Protein AF-A0A327SHI5-F1 (afdb_monomer_lite)

Secondary structure (DSSP, 8-state):
-EEEEEETTEEEEEEES--GGGS--HHHH---SS----EEEEEE-TTSEEEEEEE-SS-EEEEEEE--S-S--EEE-HHHHTT----BT--EEEEEEEPPEEPTTS-EESHHHHHS-S-GGGHHHHH---EEEEEEE-B-

Foldseek 3Di:
DWKFKDFLLDGPDIGDQDQQCPPPDPVSNDDPDPDWDWDWDWDQDPVRWIWIWIDGPVDITIDTHHHDPDPQWDKDQLCVLQVPDADAPDKDWGIKGFGFQQDPVRDTDPSCLSHVDDVNSRCCVVRVTRIMMIDMDHHD

Structure (mmCIF, N/CA/C/O backbone):
data_AF-A0A327SHI5-F1
#
_entry.id   AF-A0A327SHI5-F1
#
loop_
_atom_site.group_PDB
_atom_site.id
_atom_site.type_symbol
_atom_site.label_atom_id
_atom_site.label_alt_id
_atom_site.label_comp_id
_atom_site.label_asym_id
_atom_site.label_entity_id
_atom_site.label_seq_id
_atom_site.pdbx_PDB_ins_code
_atom_site.Cartn_x
_atom_site.Cartn_y
_atom_site.Cartn_z
_atom_site.occupancy
_atom_site.B_iso_or_equiv
_atom_site.auth_seq_id
_atom_site.auth_comp_id
_atom_site.auth_asym_id
_atom_site.auth_atom_id
_atom_site.pdbx_PDB_model_num
ATOM 1 N N . MET A 1 1 ? -9.611 -2.516 5.774 1.00 93.94 1 MET A N 1
ATOM 2 C CA . MET A 1 1 ? -8.514 -2.206 4.833 1.00 93.94 1 MET A CA 1
ATOM 3 C C . MET A 1 1 ? -8.169 -3.441 4.025 1.00 93.94 1 MET A C 1
ATOM 5 O O . MET A 1 1 ? -7.881 -4.502 4.590 1.00 93.94 1 MET A O 1
ATOM 9 N N . THR A 1 2 ? -8.183 -3.281 2.715 1.00 97.12 2 THR A N 1
ATOM 10 C CA . THR A 1 2 ? -7.837 -4.275 1.700 1.00 97.12 2 THR A CA 1
ATOM 11 C C . THR A 1 2 ? -6.531 -3.881 1.013 1.00 97.12 2 THR A C 1
ATOM 13 O O . THR A 1 2 ? -5.984 -2.794 1.228 1.00 97.12 2 THR A O 1
ATOM 16 N N . VAL A 1 3 ? -5.981 -4.810 0.241 1.00 98.00 3 VAL A N 1
ATOM 17 C CA . VAL A 1 3 ? -4.850 -4.569 -0.646 1.00 98.00 3 VAL A CA 1
ATOM 18 C C . VAL A 1 3 ? -5.111 -5.235 -1.983 1.00 98.00 3 VAL A C 1
ATOM 20 O O . VAL A 1 3 ? -5.402 -6.434 -2.041 1.00 98.00 3 VAL A O 1
ATOM 23 N N . LYS A 1 4 ? -4.950 -4.450 -3.043 1.00 97.56 4 LYS A N 1
ATOM 24 C CA . LYS A 1 4 ? -4.916 -4.930 -4.418 1.00 97.56 4 LYS A CA 1
ATOM 25 C C . LYS A 1 4 ? -3.461 -5.063 -4.840 1.00 97.56 4 LYS A C 1
ATOM 27 O O . LYS A 1 4 ? -2.674 -4.128 -4.679 1.00 97.56 4 LYS A O 1
ATOM 32 N N . GLU A 1 5 ? -3.103 -6.235 -5.343 1.00 97.25 5 GLU A N 1
ATOM 33 C CA . GLU A 1 5 ? -1.801 -6.517 -5.940 1.00 97.25 5 GLU A CA 1
ATOM 34 C C . GLU A 1 5 ? -1.960 -6.498 -7.457 1.00 97.25 5 GLU A C 1
ATOM 36 O O . GLU A 1 5 ? -2.762 -7.257 -8.011 1.00 97.25 5 GLU A O 1
ATOM 41 N N . ILE A 1 6 ? -1.214 -5.615 -8.119 1.00 95.94 6 ILE A N 1
ATOM 42 C CA . ILE A 1 6 ? -1.321 -5.386 -9.555 1.00 95.94 6 ILE A CA 1
ATOM 43 C C . ILE A 1 6 ? -0.008 -5.760 -10.222 1.00 95.94 6 ILE A C 1
ATOM 45 O O . ILE A 1 6 ? 1.040 -5.221 -9.870 1.00 95.94 6 ILE A O 1
ATOM 49 N N . TRP A 1 7 ? -0.091 -6.641 -11.217 1.00 95.19 7 TRP A N 1
ATOM 50 C CA . TRP A 1 7 ? 1.020 -7.035 -12.078 1.00 95.19 7 TRP A CA 1
ATOM 51 C C . TRP A 1 7 ? 0.665 -6.772 -13.535 1.00 95.19 7 TRP A C 1
ATOM 53 O O . TRP A 1 7 ? -0.424 -7.136 -13.979 1.00 95.19 7 TRP A O 1
ATOM 63 N N . ASP A 1 8 ? 1.575 -6.134 -14.271 1.00 91.50 8 ASP A N 1
ATOM 64 C CA . ASP A 1 8 ? 1.423 -5.832 -15.701 1.00 91.50 8 ASP A CA 1
ATOM 65 C C . ASP A 1 8 ? 0.058 -5.185 -16.031 1.00 91.50 8 ASP A C 1
ATOM 67 O O . ASP A 1 8 ? -0.623 -5.552 -16.990 1.00 91.50 8 ASP A O 1
ATOM 71 N N . GLY A 1 9 ? -0.381 -4.252 -15.175 1.00 89.94 9 GLY A N 1
ATOM 72 C CA . GLY A 1 9 ? -1.658 -3.539 -15.311 1.00 89.94 9 GLY A CA 1
ATOM 73 C C . GLY A 1 9 ? -2.912 -4.316 -14.897 1.00 89.94 9 GLY A C 1
ATOM 74 O O . GLY A 1 9 ? -4.010 -3.786 -15.024 1.00 89.94 9 GLY A O 1
ATOM 75 N N . LYS A 1 10 ? -2.790 -5.544 -14.376 1.00 92.88 10 LYS A N 1
ATOM 76 C CA . LYS A 1 10 ? -3.931 -6.383 -13.972 1.00 92.88 10 LYS A CA 1
ATOM 77 C C . LYS A 1 10 ? -3.933 -6.665 -12.477 1.00 92.88 10 LYS A C 1
ATOM 79 O O . LYS A 1 10 ? -2.914 -7.065 -11.918 1.00 92.88 10 LYS A O 1
ATOM 84 N N . ILE A 1 11 ? -5.093 -6.526 -11.840 1.00 95.19 11 ILE A N 1
ATOM 85 C CA . ILE A 1 11 ? -5.293 -6.950 -10.449 1.00 95.19 11 ILE A CA 1
ATOM 86 C C . ILE A 1 11 ? -5.228 -8.480 -10.405 1.00 95.19 11 ILE A C 1
ATOM 88 O O . ILE A 1 11 ? -6.090 -9.158 -10.963 1.00 95.19 11 ILE A O 1
ATOM 92 N N . VAL A 1 12 ? -4.199 -9.028 -9.759 1.00 96.50 12 VAL A N 1
ATOM 93 C CA . VAL A 1 12 ? -4.008 -10.484 -9.622 1.00 96.50 12 VAL A CA 1
ATOM 94 C C . VAL A 1 12 ? -4.428 -11.005 -8.253 1.00 96.50 12 VAL A C 1
ATOM 96 O O . VAL A 1 12 ? -4.724 -12.191 -8.114 1.00 96.50 12 VAL A O 1
ATOM 99 N N . ARG A 1 13 ? -4.460 -10.136 -7.236 1.00 96.44 13 ARG A N 1
ATOM 100 C CA . ARG A 1 13 ? -4.992 -10.447 -5.907 1.00 96.44 13 ARG A CA 1
ATOM 101 C C . ARG A 1 13 ? -5.718 -9.237 -5.339 1.00 96.44 13 ARG A C 1
ATOM 103 O O . ARG A 1 13 ? -5.259 -8.110 -5.493 1.00 96.44 13 ARG A O 1
ATOM 110 N N . ASP A 1 14 ? -6.802 -9.511 -4.629 1.00 96.88 14 ASP A N 1
ATOM 111 C CA . ASP A 1 14 ? -7.521 -8.561 -3.789 1.00 96.88 14 ASP A CA 1
ATOM 112 C C . ASP A 1 14 ? -7.773 -9.256 -2.450 1.00 96.88 14 ASP A C 1
ATOM 114 O O . ASP A 1 14 ? -8.400 -10.318 -2.396 1.00 96.88 14 ASP A O 1
ATOM 118 N N . THR A 1 15 ? -7.152 -8.755 -1.383 1.00 96.94 15 THR A N 1
ATOM 119 C CA . THR A 1 15 ? -7.147 -9.445 -0.090 1.00 96.94 15 THR A CA 1
ATOM 120 C C . THR A 1 15 ? -7.343 -8.491 1.073 1.00 96.94 15 THR A C 1
ATOM 122 O O . THR A 1 15 ? -6.917 -7.338 1.060 1.00 96.94 15 THR A O 1
ATOM 125 N N . THR A 1 16 ? -7.950 -8.988 2.147 1.00 96.00 16 THR A N 1
ATOM 126 C CA . THR A 1 16 ? -8.081 -8.228 3.388 1.00 96.00 16 THR A CA 1
ATOM 127 C C . THR A 1 16 ? -6.746 -8.169 4.129 1.00 96.00 16 THR A C 1
ATOM 129 O O . THR A 1 16 ? -6.181 -9.194 4.525 1.00 96.00 16 THR A O 1
ATOM 132 N N . VAL A 1 17 ? -6.263 -6.955 4.400 1.00 94.94 17 VAL A N 1
ATOM 133 C CA . VAL A 1 17 ? -5.120 -6.754 5.298 1.00 94.94 17 VAL A CA 1
ATOM 134 C C . VAL A 1 17 ? -5.581 -6.813 6.748 1.00 94.94 17 VAL A C 1
ATOM 136 O O . VAL A 1 17 ? -4.996 -7.546 7.547 1.00 94.94 17 VAL A O 1
ATOM 139 N N . PHE A 1 18 ? -6.635 -6.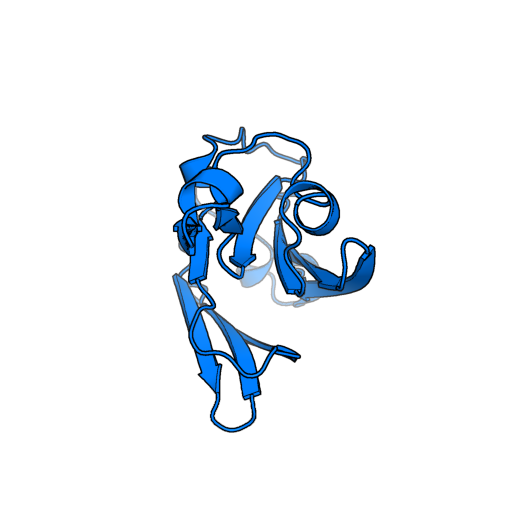058 7.071 1.00 92.19 18 PHE A N 1
ATOM 140 C CA . PHE A 1 18 ? -7.316 -6.107 8.360 1.00 92.19 18 PHE A CA 1
ATOM 141 C C . PHE A 1 18 ? -8.766 -5.636 8.243 1.00 92.19 18 PHE A C 1
ATOM 143 O O . PHE A 1 18 ? -9.081 -4.743 7.453 1.00 92.19 18 PHE A O 1
ATOM 150 N N . ASN A 1 19 ? -9.623 -6.197 9.089 1.00 92.12 19 ASN A N 1
ATOM 151 C CA . ASN A 1 19 ? -10.986 -5.737 9.312 1.00 92.12 19 ASN A CA 1
ATOM 152 C C . ASN A 1 19 ? -11.192 -5.624 10.827 1.00 92.12 19 ASN A C 1
ATOM 154 O O . ASN A 1 19 ? -11.079 -6.624 11.532 1.00 92.12 19 ASN A O 1
ATOM 158 N N . SER A 1 20 ? -11.427 -4.409 11.334 1.00 88.19 20 SER A N 1
ATOM 159 C CA . SER A 1 20 ? -11.574 -4.172 12.775 1.00 88.19 20 SER A CA 1
ATOM 160 C C . SER A 1 20 ? -12.795 -4.888 13.352 1.00 88.19 20 SER A C 1
ATOM 162 O O . SER A 1 20 ? -12.694 -5.436 14.446 1.00 88.19 20 SER A O 1
ATOM 164 N N . LYS A 1 21 ? -13.893 -4.990 12.587 1.00 86.94 21 LYS A N 1
ATOM 165 C CA . LYS A 1 21 ? -15.139 -5.672 12.981 1.00 86.94 21 LYS A CA 1
ATOM 166 C C . LYS A 1 21 ? -14.948 -7.167 13.249 1.00 86.94 21 LYS A C 1
ATOM 168 O O . LYS A 1 21 ? -15.738 -7.769 13.963 1.00 86.94 21 LYS A O 1
ATOM 173 N N . THR A 1 22 ? -13.908 -7.783 12.683 1.00 87.06 22 THR A N 1
ATOM 174 C CA . THR A 1 22 ? -13.639 -9.222 12.841 1.00 87.06 22 THR A CA 1
ATOM 175 C C . THR A 1 22 ? -12.584 -9.527 13.904 1.00 87.06 22 THR A C 1
ATOM 177 O O . THR A 1 22 ? -12.216 -10.686 14.069 1.00 87.06 22 THR A O 1
ATOM 180 N N . ILE A 1 23 ? -12.049 -8.515 14.599 1.00 80.69 23 ILE A N 1
ATOM 181 C CA . ILE A 1 23 ? -11.004 -8.716 15.617 1.00 80.69 23 ILE A CA 1
ATOM 182 C C . ILE A 1 23 ? -11.583 -9.338 16.901 1.00 80.69 23 ILE A C 1
ATOM 184 O O . ILE A 1 23 ? -10.851 -10.005 17.631 1.00 80.69 23 ILE A O 1
ATOM 188 N N . GLY A 1 24 ? -12.884 -9.161 17.168 1.00 78.69 24 GLY A N 1
ATOM 189 C CA . GLY A 1 24 ? -13.566 -9.752 18.327 1.00 78.69 24 GLY A CA 1
ATOM 190 C C . GLY A 1 24 ? -13.137 -9.152 19.669 1.00 78.69 24 GLY A C 1
ATOM 191 O O . GLY A 1 24 ? -13.302 -9.777 20.715 1.00 78.69 24 GLY A O 1
ATOM 192 N N . ILE A 1 25 ? -12.544 -7.957 19.636 1.00 79.88 25 ILE A N 1
ATOM 193 C CA . ILE A 1 25 ? -12.160 -7.175 20.809 1.00 79.88 25 ILE A CA 1
ATOM 194 C C . ILE A 1 25 ? -12.796 -5.802 20.624 1.00 79.88 25 ILE A C 1
ATOM 196 O O . ILE A 1 25 ? -12.298 -4.992 19.844 1.00 79.88 25 ILE A O 1
ATOM 200 N N . GLU A 1 26 ? -13.864 -5.529 21.373 1.00 78.19 26 GLU A N 1
ATOM 201 C CA . GLU A 1 26 ? -14.705 -4.323 21.255 1.00 78.19 26 GLU A CA 1
ATOM 202 C C . GLU A 1 26 ? -13.886 -3.016 21.234 1.00 78.19 26 GLU A C 1
ATOM 204 O O . GLU A 1 26 ? -14.159 -2.071 20.496 1.00 78.19 26 GLU A O 1
ATOM 209 N N . GLN A 1 27 ? -12.795 -2.988 21.999 1.00 76.69 27 GLN A N 1
ATOM 210 C CA . GLN A 1 27 ? -11.870 -1.860 22.098 1.00 76.69 27 GLN A CA 1
ATOM 211 C C . GLN A 1 27 ? -11.075 -1.567 20.812 1.00 76.69 27 GLN A C 1
ATOM 213 O O . GLN A 1 27 ? -10.446 -0.509 20.728 1.00 76.69 27 GLN A O 1
ATOM 218 N N . PHE A 1 28 ? -11.018 -2.500 19.862 1.00 79.06 28 PHE A N 1
ATOM 219 C CA . PHE A 1 28 ? -10.306 -2.378 18.583 1.00 79.06 28 PHE A CA 1
ATOM 220 C C . PHE A 1 28 ? -11.259 -2.243 17.394 1.00 79.06 28 PHE A C 1
ATOM 222 O O . PHE A 1 28 ? -10.807 -1.936 16.293 1.00 79.06 28 PHE A O 1
ATOM 229 N N . GLU A 1 29 ? -12.557 -2.451 17.612 1.00 78.88 29 GLU A N 1
ATOM 230 C CA . GLU A 1 29 ? -13.584 -2.379 16.573 1.00 78.88 29 GLU A CA 1
ATOM 231 C C . GLU A 1 29 ? -13.894 -0.935 16.171 1.00 78.88 29 GLU A C 1
ATOM 233 O O . GLU A 1 29 ? -14.157 -0.674 14.998 1.00 78.88 29 GLU A O 1
ATOM 238 N N . LYS A 1 30 ? -13.815 0.001 17.128 1.00 81.06 30 LYS A N 1
ATOM 239 C CA . LYS A 1 30 ? -14.236 1.398 16.957 1.00 81.06 30 LYS A CA 1
ATOM 240 C C . LYS A 1 30 ? -13.087 2.388 17.111 1.00 81.06 30 LYS A C 1
ATOM 242 O O . LYS A 1 30 ? -12.234 2.261 17.993 1.00 81.06 30 LYS A O 1
ATOM 247 N N . VAL A 1 31 ? -13.122 3.431 16.285 1.00 79.81 31 VAL A N 1
ATOM 248 C CA . VAL A 1 31 ? -12.354 4.659 16.505 1.00 79.81 31 VAL A CA 1
ATOM 249 C C . VAL A 1 31 ? -13.182 5.549 17.434 1.00 79.81 31 VAL A C 1
ATOM 251 O O . VAL A 1 31 ? -14.233 6.044 17.047 1.00 79.81 31 VAL A O 1
ATOM 254 N N . ASN A 1 32 ? -12.734 5.715 18.679 1.00 78.75 32 ASN A N 1
ATOM 255 C CA . ASN A 1 32 ? -13.479 6.443 19.720 1.00 78.75 32 ASN A CA 1
ATOM 256 C C . ASN A 1 32 ? -13.129 7.942 19.790 1.00 78.75 32 ASN A C 1
ATOM 258 O O . ASN A 1 32 ? -13.430 8.598 20.783 1.00 78.75 32 ASN A O 1
ATOM 262 N N . ASP A 1 33 ? -12.445 8.464 18.776 1.00 80.62 33 ASP A N 1
ATOM 263 C CA . ASP A 1 33 ? -11.972 9.844 18.700 1.00 80.62 33 ASP A CA 1
ATOM 264 C C . ASP A 1 33 ? -12.152 10.349 17.260 1.00 80.62 33 ASP A C 1
ATOM 266 O O . ASP A 1 33 ? -12.318 9.577 16.319 1.00 80.62 33 ASP A O 1
ATOM 270 N N . THR A 1 34 ? -12.081 11.658 17.087 1.00 83.56 34 THR A N 1
ATOM 271 C CA . THR A 1 34 ? -11.987 12.345 15.798 1.00 83.56 34 THR A CA 1
ATOM 272 C C . THR A 1 34 ? -10.677 12.069 15.053 1.00 83.56 34 THR A C 1
ATOM 274 O O . THR A 1 34 ? -10.585 12.347 13.859 1.00 83.56 34 THR A O 1
ATOM 277 N N . VAL A 1 35 ? -9.667 11.508 15.734 1.00 84.75 35 VAL A N 1
ATOM 278 C CA . VAL A 1 35 ? -8.346 11.209 15.166 1.00 84.75 35 VAL A CA 1
ATOM 279 C C . VAL A 1 35 ? -8.019 9.719 15.276 1.00 84.75 35 VAL A C 1
ATOM 281 O O . VAL A 1 35 ? -7.923 9.159 16.369 1.00 84.75 35 VAL A O 1
ATOM 284 N N . LEU A 1 36 ? -7.733 9.088 14.134 1.00 87.81 36 LEU A N 1
ATOM 285 C CA . LEU A 1 36 ? -7.104 7.769 14.072 1.00 87.81 36 LEU A CA 1
ATOM 286 C C . LEU A 1 36 ? -5.603 7.916 13.801 1.00 87.81 36 LEU A C 1
ATOM 288 O O . LEU A 1 36 ? -5.191 8.347 12.728 1.00 87.81 36 LEU A O 1
ATOM 292 N N . ASN A 1 37 ? -4.774 7.490 14.755 1.00 89.44 37 ASN A N 1
ATOM 293 C CA . ASN A 1 37 ? -3.325 7.436 14.572 1.00 89.44 37 ASN A CA 1
ATOM 294 C C . ASN A 1 37 ? -2.911 6.091 13.964 1.00 89.44 37 ASN A C 1
ATOM 296 O O . ASN A 1 37 ? -3.022 5.051 14.615 1.00 89.44 37 ASN A O 1
ATOM 300 N N . LEU A 1 38 ? -2.383 6.119 12.742 1.00 92.38 38 LEU A N 1
ATOM 301 C CA . LEU A 1 38 ? -1.868 4.948 12.038 1.00 92.38 38 LEU A CA 1
ATOM 302 C C . LEU A 1 38 ? -0.424 5.205 11.604 1.00 92.38 38 LEU A C 1
ATOM 304 O O . LEU A 1 38 ? -0.150 6.135 10.850 1.00 92.38 38 LEU A O 1
ATOM 308 N N . LYS A 1 39 ? 0.508 4.367 12.065 1.00 95.69 39 LYS A N 1
ATOM 309 C CA . LYS A 1 39 ? 1.904 4.398 11.616 1.00 95.69 39 LYS A CA 1
ATOM 310 C C . LYS A 1 39 ? 2.161 3.263 10.638 1.00 95.69 39 LYS A C 1
ATOM 312 O O . LYS A 1 39 ? 1.887 2.105 10.946 1.00 95.69 39 LYS A O 1
ATOM 317 N N . ILE A 1 40 ? 2.759 3.592 9.500 1.00 96.38 40 ILE A N 1
ATOM 318 C CA . ILE A 1 40 ? 3.135 2.623 8.472 1.00 96.38 40 ILE A CA 1
ATOM 319 C C . ILE A 1 40 ? 4.650 2.472 8.450 1.00 96.38 40 ILE A C 1
ATOM 321 O O . ILE A 1 40 ? 5.383 3.457 8.522 1.00 96.38 40 ILE A O 1
ATOM 325 N N . ILE A 1 41 ? 5.120 1.231 8.374 1.00 96.94 41 ILE A N 1
ATOM 326 C CA . ILE A 1 41 ? 6.534 0.909 8.191 1.00 96.94 41 ILE A CA 1
ATOM 327 C C . ILE A 1 41 ? 6.633 -0.040 7.001 1.00 96.94 41 ILE A C 1
ATOM 329 O O . ILE A 1 41 ? 6.071 -1.134 7.040 1.00 96.94 41 ILE A O 1
ATOM 333 N N . SER A 1 42 ? 7.351 0.376 5.962 1.00 96.06 42 SER A N 1
ATOM 334 C CA . SER A 1 42 ? 7.620 -0.424 4.769 1.00 96.06 42 SER A CA 1
ATOM 335 C C . SER A 1 42 ? 9.096 -0.782 4.668 1.00 96.06 42 SER A C 1
ATOM 337 O O . SER A 1 42 ? 9.969 -0.042 5.127 1.00 96.06 42 SER A O 1
ATOM 339 N N . LYS A 1 43 ? 9.382 -1.937 4.069 1.00 95.44 43 LYS A N 1
ATOM 340 C CA . LYS A 1 43 ? 10.746 -2.398 3.808 1.00 95.44 43 LYS A CA 1
ATOM 341 C C . LYS A 1 43 ? 10.759 -3.440 2.692 1.00 95.44 43 LYS A C 1
ATOM 343 O O . LYS A 1 43 ? 9.983 -4.393 2.747 1.00 95.44 43 LYS A O 1
ATOM 348 N N . LEU A 1 44 ? 11.729 -3.345 1.785 1.00 96.06 44 LEU A N 1
ATOM 349 C CA . LEU A 1 44 ? 12.145 -4.473 0.955 1.00 96.06 44 LEU A CA 1
ATOM 350 C C . LEU A 1 44 ? 13.010 -5.431 1.790 1.00 96.06 44 LEU A C 1
ATOM 352 O O . LEU A 1 44 ? 14.006 -5.042 2.404 1.00 96.06 44 LEU A O 1
ATOM 356 N N . THR A 1 45 ? 12.595 -6.689 1.902 1.00 95.38 45 THR A N 1
ATOM 357 C CA . THR A 1 45 ? 13.326 -7.695 2.683 1.00 95.38 45 THR A CA 1
ATOM 358 C C . THR A 1 45 ? 14.436 -8.356 1.865 1.00 95.38 45 THR A C 1
ATOM 360 O O . THR A 1 45 ? 14.376 -8.404 0.643 1.00 95.38 45 THR A O 1
ATOM 363 N N . HIS A 1 46 ? 15.401 -8.978 2.549 1.00 92.38 46 HIS A N 1
ATOM 364 C CA . HIS A 1 46 ? 16.459 -9.782 1.919 1.00 92.38 46 HIS A CA 1
ATOM 365 C C . HIS A 1 46 ? 15.937 -10.995 1.125 1.00 92.38 46 HIS A C 1
ATOM 367 O O . HIS A 1 46 ? 16.695 -11.606 0.386 1.00 92.38 46 HIS A O 1
ATOM 373 N N . LYS A 1 47 ? 14.662 -11.373 1.299 1.00 93.62 47 LYS A N 1
ATOM 374 C CA . LYS A 1 47 ? 14.000 -12.447 0.541 1.00 93.62 47 LYS A CA 1
ATOM 375 C C . LYS A 1 47 ? 13.240 -11.917 -0.678 1.00 93.62 47 LYS A C 1
ATOM 377 O O . LYS A 1 47 ? 12.374 -12.620 -1.188 1.00 93.62 47 LYS A O 1
ATOM 382 N N . ASN A 1 48 ? 13.513 -10.676 -1.082 1.00 95.19 48 ASN A N 1
ATOM 383 C CA . ASN A 1 48 ? 12.815 -9.975 -2.151 1.00 95.19 48 ASN A CA 1
ATOM 384 C C . ASN A 1 48 ? 1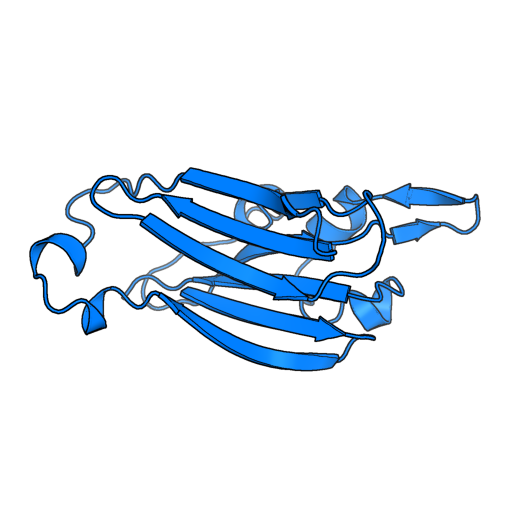1.287 -9.946 -1.942 1.00 95.19 48 ASN A C 1
ATOM 386 O O . ASN A 1 48 ? 10.500 -10.431 -2.752 1.00 95.19 48 ASN A O 1
ATOM 390 N N . LYS A 1 49 ? 10.871 -9.432 -0.777 1.00 97.31 49 LYS A N 1
ATOM 391 C CA . LYS A 1 49 ? 9.456 -9.242 -0.412 1.00 97.31 49 LYS A CA 1
ATOM 392 C C . LYS A 1 49 ? 9.216 -7.826 0.073 1.00 97.31 49 LYS A C 1
ATOM 394 O O . LYS A 1 49 ? 10.030 -7.317 0.849 1.00 97.31 49 LYS A O 1
ATOM 399 N N . LEU A 1 50 ? 8.078 -7.244 -0.289 1.00 97.44 50 LEU A N 1
ATOM 400 C CA . LEU A 1 50 ? 7.609 -5.979 0.269 1.00 97.44 50 LEU A CA 1
ATOM 401 C C . LEU A 1 50 ? 6.935 -6.256 1.612 1.00 97.44 50 LEU A C 1
ATOM 403 O O . LEU A 1 50 ? 5.820 -6.772 1.666 1.00 97.44 50 LEU A O 1
ATOM 407 N N . ARG A 1 51 ? 7.615 -5.942 2.716 1.00 97.81 51 ARG A N 1
ATOM 408 C CA . ARG A 1 51 ? 7.047 -6.049 4.063 1.00 97.81 51 ARG A CA 1
ATOM 409 C C . ARG A 1 51 ? 6.368 -4.740 4.441 1.00 97.81 51 ARG A C 1
ATOM 411 O O . ARG A 1 51 ? 7.008 -3.692 4.428 1.00 97.81 51 ARG A O 1
ATOM 418 N N . MET A 1 52 ? 5.109 -4.838 4.854 1.00 98.00 52 MET A N 1
ATOM 419 C CA . MET A 1 52 ? 4.287 -3.727 5.326 1.00 98.00 52 MET A CA 1
ATOM 420 C C . MET A 1 52 ? 3.811 -3.999 6.748 1.00 98.00 52 MET A C 1
ATOM 422 O O . MET A 1 52 ? 3.140 -5.002 6.996 1.00 98.00 52 MET A O 1
ATOM 426 N N . THR A 1 53 ? 4.130 -3.102 7.677 1.00 97.94 53 THR A N 1
ATOM 427 C CA . THR A 1 53 ? 3.626 -3.133 9.052 1.00 97.94 53 THR A CA 1
ATOM 428 C C . THR A 1 53 ? 2.714 -1.936 9.301 1.00 97.94 53 THR A C 1
ATOM 430 O O . THR A 1 53 ? 3.151 -0.787 9.252 1.00 97.94 53 THR A O 1
ATOM 433 N N . PHE A 1 54 ? 1.456 -2.229 9.618 1.00 96.31 54 PHE A N 1
ATOM 434 C CA . PHE A 1 54 ? 0.417 -1.282 10.006 1.00 96.31 54 PHE A CA 1
ATOM 435 C C . PHE A 1 54 ? 0.333 -1.261 11.525 1.00 96.31 54 PHE A C 1
ATOM 437 O O . PHE A 1 54 ? -0.116 -2.230 12.142 1.00 96.31 54 PHE A O 1
ATOM 444 N N . LYS A 1 55 ? 0.823 -0.186 12.137 1.00 95.06 55 LYS A N 1
ATOM 445 C CA . LYS A 1 55 ? 0.878 -0.024 13.586 1.00 95.06 55 LYS A CA 1
ATOM 446 C C . LYS A 1 55 ? -0.220 0.926 14.048 1.00 95.06 55 LYS A C 1
ATOM 448 O O . LYS A 1 55 ? -0.144 2.136 13.839 1.00 95.06 55 LYS A O 1
ATOM 453 N N . PHE A 1 56 ? -1.200 0.343 14.720 1.00 90.25 56 PHE A N 1
ATOM 454 C CA . PHE A 1 56 ? -2.233 1.040 15.470 1.00 90.25 56 PHE A CA 1
ATOM 455 C C . PHE A 1 56 ? -1.745 1.294 16.903 1.00 90.25 56 PHE A C 1
ATOM 457 O O . PHE A 1 56 ? -0.757 0.686 17.333 1.00 90.25 56 PHE A O 1
ATOM 464 N N . PRO A 1 57 ? -2.429 2.144 17.690 1.00 86.50 57 PRO A N 1
ATOM 465 C CA . PRO A 1 57 ? -2.022 2.415 19.067 1.00 86.50 57 PRO A CA 1
ATOM 466 C C . PRO A 1 57 ? -1.979 1.157 19.944 1.00 86.50 57 PRO A C 1
ATOM 468 O O . PRO A 1 57 ? -1.169 1.080 20.863 1.00 86.50 57 PRO A O 1
ATOM 471 N N . ARG A 1 58 ? -2.836 0.167 19.659 1.00 84.38 58 ARG A N 1
ATOM 472 C CA . ARG A 1 58 ? -3.037 -1.010 20.520 1.00 84.38 58 ARG A CA 1
ATOM 473 C C . ARG A 1 58 ? -2.615 -2.339 19.894 1.00 84.38 58 ARG A C 1
ATOM 475 O O . ARG A 1 58 ? -2.447 -3.316 20.611 1.00 84.38 58 ARG A O 1
ATOM 482 N N . PHE A 1 59 ? -2.431 -2.387 18.578 1.00 87.94 59 PHE A N 1
ATOM 483 C CA . PHE A 1 59 ? -2.041 -3.606 17.876 1.00 87.94 59 PHE A CA 1
ATOM 484 C C . PHE A 1 59 ? -1.231 -3.282 16.623 1.00 87.94 59 PHE A C 1
ATOM 486 O O . PHE A 1 59 ? -1.094 -2.131 16.208 1.00 87.94 59 PHE A O 1
ATOM 493 N N . SER A 1 60 ? -0.633 -4.300 16.020 1.00 93.06 60 SER A N 1
ATOM 494 C CA . SER A 1 60 ? 0.093 -4.150 14.764 1.00 93.06 60 SER A CA 1
ATOM 495 C C . SER A 1 60 ? -0.153 -5.348 13.872 1.00 93.06 60 SER A C 1
ATOM 497 O O . SER A 1 60 ? -0.250 -6.474 14.351 1.00 93.06 60 SER A O 1
ATOM 499 N N . ILE A 1 61 ? -0.228 -5.099 12.571 1.00 94.69 61 ILE A N 1
ATOM 500 C CA . ILE A 1 61 ? -0.427 -6.133 11.559 1.00 94.69 61 ILE A CA 1
ATOM 501 C C . ILE A 1 61 ? 0.719 -6.034 10.571 1.00 94.69 61 ILE A C 1
ATOM 503 O O . ILE A 1 61 ? 1.002 -4.958 10.055 1.00 94.69 61 ILE A O 1
ATOM 507 N N . THR A 1 62 ? 1.394 -7.155 10.327 1.00 97.25 62 THR A N 1
ATOM 508 C CA . THR A 1 62 ? 2.467 -7.242 9.334 1.00 97.25 62 THR A CA 1
ATOM 509 C C . THR A 1 62 ? 2.058 -8.189 8.220 1.00 97.25 62 THR A C 1
ATOM 511 O O . THR A 1 62 ? 1.581 -9.291 8.489 1.00 97.25 62 THR A O 1
ATOM 514 N N . LYS A 1 63 ? 2.256 -7.757 6.977 1.00 97.62 63 LYS A N 1
ATOM 515 C CA . LYS A 1 63 ? 2.062 -8.555 5.766 1.00 97.62 63 LYS A CA 1
ATOM 516 C C . LYS A 1 63 ? 3.314 -8.481 4.899 1.00 97.62 63 LYS A C 1
ATOM 518 O O . LYS A 1 63 ? 4.065 -7.508 4.968 1.00 97.62 63 LYS A O 1
ATOM 523 N N . GLU A 1 64 ? 3.526 -9.516 4.101 1.00 97.62 64 GLU A N 1
ATOM 524 C CA . GLU A 1 64 ? 4.576 -9.567 3.088 1.00 97.62 64 GLU A CA 1
ATOM 525 C C . GLU A 1 64 ? 3.942 -9.860 1.734 1.00 97.62 64 GLU A C 1
ATOM 527 O O . GLU A 1 64 ? 3.038 -10.691 1.649 1.00 97.62 64 GLU A O 1
ATOM 532 N N . TYR A 1 65 ? 4.434 -9.185 0.702 1.00 97.12 65 TYR A N 1
ATOM 533 C CA . TYR A 1 65 ? 3.981 -9.328 -0.679 1.00 97.12 65 TYR A CA 1
ATOM 534 C C . TYR A 1 65 ? 5.162 -9.657 -1.584 1.00 97.12 65 TYR A C 1
ATOM 536 O O . TYR A 1 65 ? 6.321 -9.409 -1.223 1.00 97.12 65 TYR A O 1
ATOM 544 N N . ASP A 1 66 ? 4.866 -10.225 -2.749 1.00 95.75 66 ASP A N 1
ATOM 545 C CA . ASP A 1 66 ? 5.861 -10.447 -3.792 1.00 95.75 66 ASP A CA 1
ATOM 546 C C . ASP A 1 66 ? 6.485 -9.108 -4.225 1.00 95.75 66 ASP A C 1
ATOM 548 O O . ASP A 1 66 ? 5.881 -8.046 -4.081 1.00 95.75 66 ASP A O 1
ATOM 552 N N . ALA A 1 67 ? 7.738 -9.136 -4.673 1.00 96.12 67 ALA A N 1
ATOM 553 C CA . ALA A 1 67 ? 8.453 -7.952 -5.137 1.00 96.12 67 ALA A CA 1
ATOM 554 C C . ALA A 1 67 ? 9.197 -8.271 -6.433 1.00 96.12 67 ALA A C 1
ATOM 556 O O . ALA A 1 67 ? 9.626 -9.406 -6.660 1.00 96.12 67 ALA A O 1
ATOM 557 N N . ILE A 1 68 ? 9.381 -7.255 -7.269 1.00 94.44 68 ILE A N 1
ATOM 558 C CA . ILE A 1 68 ? 10.401 -7.296 -8.316 1.00 94.44 68 ILE A CA 1
ATOM 559 C C . ILE A 1 68 ? 11.760 -7.091 -7.647 1.00 94.44 68 ILE A C 1
ATOM 561 O O . ILE A 1 68 ? 11.860 -6.358 -6.668 1.00 94.44 68 ILE A O 1
ATOM 565 N N . ASP A 1 69 ? 12.791 -7.754 -8.169 1.00 92.81 69 ASP A N 1
ATOM 566 C CA . ASP A 1 69 ? 14.168 -7.598 -7.698 1.00 92.81 69 ASP A CA 1
ATOM 567 C C . ASP A 1 69 ? 14.716 -6.208 -8.068 1.00 92.81 69 ASP A C 1
ATOM 569 O O . ASP A 1 69 ? 15.293 -6.001 -9.133 1.00 92.81 69 ASP A O 1
ATOM 573 N N . THR A 1 70 ? 14.407 -5.222 -7.228 1.00 91.50 70 THR A N 1
ATOM 574 C CA . THR A 1 70 ? 14.784 -3.812 -7.374 1.00 91.50 70 THR A CA 1
ATOM 575 C C . THR A 1 70 ? 14.627 -3.090 -6.039 1.00 91.50 70 THR A C 1
ATOM 577 O O . THR A 1 70 ? 13.743 -3.412 -5.245 1.00 91.50 70 THR A O 1
ATOM 580 N N . ASP A 1 71 ? 15.457 -2.082 -5.793 1.00 90.62 71 ASP A N 1
ATOM 581 C CA . ASP A 1 71 ? 15.401 -1.198 -4.629 1.00 90.62 71 ASP A CA 1
ATOM 582 C C . ASP A 1 71 ? 14.554 0.069 -4.857 1.00 90.62 71 ASP A C 1
ATOM 584 O O . ASP A 1 71 ? 14.409 0.888 -3.951 1.00 90.62 71 ASP A O 1
ATOM 588 N N . GLU A 1 72 ? 13.930 0.214 -6.029 1.00 92.88 72 GLU A N 1
ATOM 589 C CA . GLU A 1 72 ? 13.243 1.447 -6.451 1.00 92.88 72 GLU A CA 1
ATOM 590 C C . GLU A 1 72 ? 11.802 1.590 -5.943 1.00 92.88 72 GLU A C 1
ATOM 592 O O . GLU A 1 72 ? 11.100 2.561 -6.253 1.00 92.88 72 GLU A O 1
ATOM 597 N N . TYR A 1 73 ? 11.334 0.630 -5.151 1.00 95.00 73 TYR A N 1
ATOM 598 C CA . TYR A 1 73 ? 10.010 0.693 -4.555 1.00 95.00 73 TYR A CA 1
ATOM 599 C C . TYR A 1 73 ? 9.883 1.875 -3.590 1.00 95.00 73 TYR A C 1
ATOM 601 O O . TYR A 1 73 ? 10.629 2.000 -2.618 1.00 95.00 73 TYR A O 1
ATOM 609 N N . SER A 1 74 ? 8.844 2.684 -3.784 1.00 93.94 74 SER A N 1
ATOM 610 C CA . SER A 1 74 ? 8.522 3.825 -2.929 1.00 93.94 74 SER A CA 1
ATOM 611 C C . SER A 1 74 ? 7.106 3.707 -2.378 1.00 93.94 74 SER A C 1
ATOM 613 O O . SER A 1 74 ? 6.150 3.510 -3.131 1.00 93.94 74 SER A O 1
ATOM 615 N N . LEU A 1 75 ? 6.970 3.809 -1.054 1.00 95.50 75 LEU A N 1
ATOM 616 C CA . LEU A 1 75 ? 5.668 3.902 -0.401 1.00 95.50 75 LEU A CA 1
ATOM 617 C C . LEU A 1 75 ? 5.177 5.351 -0.466 1.00 95.50 75 LEU A C 1
ATOM 619 O O . LEU A 1 75 ? 5.876 6.264 -0.030 1.00 95.50 75 LEU A O 1
ATOM 623 N N . ARG A 1 76 ? 3.963 5.541 -0.975 1.00 93.06 76 ARG A N 1
ATOM 624 C CA . ARG A 1 76 ? 3.334 6.838 -1.229 1.00 93.06 76 ARG A CA 1
ATOM 625 C C . ARG A 1 76 ? 2.043 6.973 -0.438 1.00 93.06 76 ARG A C 1
ATOM 627 O O . ARG A 1 76 ? 1.270 6.015 -0.359 1.00 93.06 76 ARG A O 1
ATOM 634 N N . ASN A 1 77 ? 1.805 8.159 0.120 1.00 93.00 77 ASN A N 1
ATOM 635 C CA . ASN A 1 77 ? 0.546 8.500 0.783 1.00 93.00 77 ASN A CA 1
ATOM 636 C C . ASN A 1 77 ? -0.387 9.148 -0.239 1.00 93.00 77 ASN A C 1
ATOM 638 O O . ASN A 1 77 ? -0.500 10.369 -0.325 1.00 93.00 77 ASN A O 1
ATOM 642 N N . ILE A 1 78 ? -1.022 8.320 -1.060 1.00 91.50 78 ILE A N 1
ATOM 643 C CA . ILE A 1 78 ? -1.776 8.798 -2.221 1.00 91.50 78 ILE A CA 1
ATOM 644 C C . ILE A 1 78 ? -3.065 9.526 -1.832 1.00 91.50 78 ILE A C 1
ATOM 646 O O . ILE A 1 78 ? -3.483 10.420 -2.565 1.00 91.50 78 ILE A O 1
ATOM 650 N N . ALA A 1 79 ? -3.643 9.232 -0.661 1.00 90.75 79 ALA A N 1
ATOM 651 C CA . ALA A 1 79 ? -4.765 10.005 -0.131 1.00 90.75 79 ALA A CA 1
ATOM 652 C C . ALA A 1 79 ? -4.382 11.475 0.100 1.00 90.75 79 ALA A C 1
ATOM 654 O O . ALA A 1 79 ? -5.120 12.379 -0.289 1.00 90.75 79 ALA A O 1
ATOM 655 N N . GLU A 1 80 ? -3.210 11.718 0.690 1.00 89.44 80 GLU A N 1
ATOM 656 C CA . GLU A 1 80 ? -2.686 13.066 0.927 1.00 89.44 80 GLU A CA 1
ATOM 657 C C . GLU A 1 80 ? -2.207 13.724 -0.372 1.00 89.44 80 GLU A C 1
ATOM 659 O O . GLU A 1 80 ? -2.610 14.846 -0.681 1.00 89.44 80 GLU A O 1
ATOM 664 N N . GLU A 1 81 ? -1.402 13.013 -1.169 1.00 88.12 81 GLU A N 1
ATOM 665 C CA . GLU A 1 81 ? -0.825 13.525 -2.420 1.00 88.12 81 GLU A CA 1
ATOM 666 C C . GLU A 1 81 ? -1.905 13.935 -3.434 1.00 88.12 81 GLU A C 1
ATOM 668 O O . GLU A 1 81 ? -1.763 14.955 -4.110 1.00 88.12 81 GLU A O 1
ATOM 673 N N . SER A 1 82 ? -3.008 13.181 -3.508 1.00 84.44 82 SER A N 1
ATOM 674 C CA . SER A 1 82 ? -4.147 13.475 -4.390 1.00 84.44 82 SER A CA 1
ATOM 675 C C . SER A 1 82 ? -5.260 14.294 -3.724 1.00 84.44 82 SER A C 1
ATOM 677 O O . SER A 1 82 ? -6.275 14.554 -4.370 1.00 84.44 82 SER A O 1
ATOM 679 N N . LYS A 1 83 ? -5.101 14.705 -2.455 1.00 87.00 83 LYS A N 1
ATOM 680 C CA . LYS A 1 83 ? -6.132 15.407 -1.661 1.00 87.00 83 LYS A CA 1
ATOM 681 C C . LYS A 1 83 ? -7.496 14.708 -1.724 1.00 87.00 83 LYS A C 1
ATOM 683 O O . LYS A 1 83 ? -8.519 15.341 -1.987 1.00 87.00 83 LYS A O 1
ATOM 688 N N . MET A 1 84 ? -7.498 13.389 -1.548 1.00 86.62 84 MET A N 1
ATOM 689 C CA . MET A 1 84 ? -8.710 12.586 -1.664 1.00 86.62 84 MET A CA 1
ATOM 690 C C . MET A 1 84 ? -9.735 12.965 -0.598 1.00 86.62 84 MET A C 1
ATOM 692 O O . MET A 1 84 ? -9.406 13.154 0.572 1.00 86.62 84 MET A O 1
ATOM 696 N N . GLU A 1 85 ? -11.001 13.021 -1.003 1.00 86.62 85 GLU A N 1
ATOM 697 C CA . GLU A 1 85 ? -12.109 13.160 -0.065 1.00 86.62 85 GLU A CA 1
ATOM 698 C C . GLU A 1 85 ? -12.348 11.840 0.668 1.00 86.62 85 GLU A C 1
ATOM 700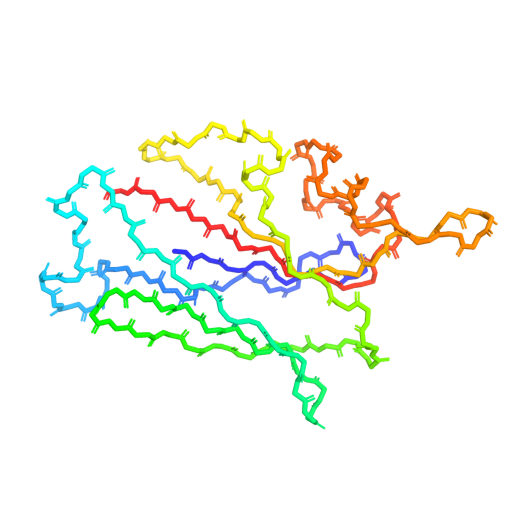 O O . GLU A 1 85 ? -12.815 10.863 0.072 1.00 86.62 85 GLU A O 1
ATOM 705 N N . ILE A 1 86 ? -12.069 11.845 1.968 1.00 88.81 86 ILE A N 1
ATOM 706 C CA . ILE A 1 86 ? -12.337 10.738 2.884 1.00 88.81 86 ILE A CA 1
ATOM 707 C C . ILE A 1 86 ? -13.716 10.956 3.511 1.00 88.81 86 ILE A C 1
ATOM 709 O O . ILE A 1 86 ? -14.013 12.041 4.010 1.00 88.81 86 ILE A O 1
ATOM 713 N N . GLY A 1 87 ? -14.557 9.925 3.483 1.00 88.50 87 GLY A N 1
ATOM 714 C CA . GLY A 1 87 ? -15.914 9.969 4.020 1.00 88.50 87 GLY A CA 1
ATOM 715 C C . GLY A 1 87 ? -16.291 8.679 4.738 1.00 88.50 87 GLY A C 1
ATOM 716 O O . GLY A 1 87 ? -15.599 7.670 4.637 1.00 88.50 87 GLY A O 1
ATOM 717 N N . TYR A 1 88 ? -17.397 8.733 5.474 1.00 90.62 88 TYR A N 1
ATOM 718 C CA . TYR A 1 88 ? -17.988 7.567 6.127 1.00 90.62 88 TYR A CA 1
ATOM 719 C C . TYR A 1 88 ? -18.740 6.703 5.103 1.00 90.62 88 TYR A C 1
ATOM 721 O O . TYR A 1 88 ? -19.410 7.257 4.228 1.00 90.62 88 TYR A O 1
ATOM 729 N N . ASN A 1 89 ? -18.627 5.378 5.213 1.00 92.12 89 ASN A N 1
ATOM 730 C CA . ASN A 1 89 ? -19.125 4.377 4.259 1.00 92.12 89 ASN A CA 1
ATOM 731 C C . ASN A 1 89 ? -18.689 4.652 2.808 1.00 92.12 89 ASN A C 1
ATOM 733 O O . ASN A 1 89 ? -19.486 4.582 1.868 1.00 92.12 89 ASN A O 1
ATOM 737 N N . LYS A 1 90 ? -17.440 5.096 2.639 1.00 92.81 90 LYS A N 1
ATOM 738 C CA . LYS A 1 90 ? -16.842 5.383 1.337 1.00 92.81 90 LYS A CA 1
ATOM 739 C C . LYS A 1 90 ? -15.421 4.845 1.304 1.00 92.81 90 LYS A C 1
ATOM 741 O O . LYS A 1 90 ? -14.570 5.284 2.080 1.00 92.81 90 LYS A O 1
ATOM 746 N N . GLU A 1 91 ? -15.174 3.935 0.374 1.00 92.81 91 GLU A N 1
ATOM 747 C CA . GLU A 1 91 ? -13.837 3.431 0.085 1.00 92.81 91 GLU A CA 1
ATOM 748 C C . GLU A 1 91 ? -12.938 4.551 -0.452 1.00 92.81 91 GLU A C 1
ATOM 750 O O . GLU A 1 91 ? -13.355 5.420 -1.229 1.00 92.81 91 GLU A O 1
ATOM 755 N N . PHE A 1 92 ? -11.681 4.535 -0.021 1.00 92.56 92 PHE A N 1
ATOM 756 C CA . PHE A 1 92 ? -10.643 5.415 -0.529 1.00 92.56 92 PHE A CA 1
ATOM 757 C C . PHE A 1 92 ? -9.287 4.711 -0.533 1.00 92.56 92 PHE A C 1
ATOM 759 O O . PHE A 1 92 ? -8.954 3.920 0.355 1.00 92.56 92 PHE A O 1
ATOM 766 N N . TYR A 1 93 ? -8.457 5.053 -1.514 1.00 93.56 93 TYR A N 1
ATOM 767 C CA . TYR A 1 93 ? -7.083 4.578 -1.564 1.00 93.56 93 TYR A CA 1
ATOM 768 C C . TYR A 1 93 ? -6.200 5.398 -0.627 1.00 93.56 93 TYR A C 1
ATOM 770 O O . TYR A 1 93 ? -6.023 6.599 -0.812 1.00 93.56 93 TYR A O 1
ATOM 778 N N . LEU A 1 94 ? -5.620 4.742 0.377 1.00 94.31 94 LEU A N 1
ATOM 779 C CA . LEU A 1 94 ? -4.746 5.383 1.355 1.00 94.31 94 LEU A CA 1
ATOM 780 C C . LEU A 1 94 ? -3.298 5.425 0.860 1.00 94.31 94 LEU A C 1
ATOM 782 O O . LEU A 1 94 ? -2.676 6.486 0.833 1.00 94.31 94 LEU A O 1
ATOM 786 N N . LEU A 1 95 ? -2.753 4.266 0.481 1.00 95.44 95 LEU A N 1
ATOM 787 C CA . LEU A 1 95 ? -1.334 4.111 0.156 1.00 95.44 95 LEU A CA 1
ATOM 788 C C . LEU A 1 95 ? -1.143 3.400 -1.173 1.00 95.44 95 LEU A C 1
ATOM 790 O O . LEU A 1 95 ? -1.924 2.520 -1.534 1.00 95.44 95 LEU A O 1
ATOM 794 N N . ALA A 1 96 ? -0.020 3.693 -1.817 1.00 95.19 96 ALA A N 1
ATOM 795 C CA . ALA A 1 96 ? 0.493 2.882 -2.905 1.00 95.19 96 ALA A CA 1
ATOM 796 C C . ALA A 1 96 ? 1.963 2.534 -2.650 1.00 95.19 96 ALA A C 1
ATOM 798 O O . ALA A 1 96 ? 2.745 3.411 -2.285 1.00 95.19 96 ALA A O 1
ATOM 799 N N . TYR A 1 97 ? 2.354 1.271 -2.827 1.00 95.75 97 TYR A N 1
ATOM 800 C CA . TYR A 1 97 ? 3.763 0.870 -2.819 1.00 95.75 97 TYR A CA 1
ATOM 801 C C . TYR A 1 97 ? 4.172 0.539 -4.254 1.00 95.75 97 TYR A C 1
ATOM 803 O O . TYR A 1 97 ? 3.781 -0.501 -4.784 1.00 95.75 97 TYR A O 1
ATOM 811 N N . ILE A 1 98 ? 4.878 1.470 -4.899 1.00 93.00 98 ILE A N 1
ATOM 812 C CA . ILE A 1 98 ? 4.988 1.532 -6.363 1.00 93.00 98 ILE A CA 1
ATOM 813 C C . ILE A 1 98 ? 6.436 1.636 -6.836 1.00 93.00 98 ILE A C 1
ATOM 815 O O . ILE A 1 98 ? 7.300 2.136 -6.114 1.00 93.00 98 ILE A O 1
ATOM 819 N N . LEU A 1 99 ? 6.671 1.221 -8.078 1.00 92.50 99 LEU A N 1
ATOM 820 C CA . LEU A 1 99 ? 7.880 1.542 -8.835 1.00 92.50 99 LEU A CA 1
ATOM 821 C C . LEU A 1 99 ? 7.743 2.907 -9.531 1.00 92.50 99 LEU A C 1
ATOM 823 O O . LEU A 1 99 ? 6.617 3.378 -9.724 1.00 92.50 99 LEU A O 1
ATOM 827 N N . PRO A 1 100 ? 8.861 3.560 -9.895 1.00 89.38 100 PRO A N 1
ATOM 828 C CA . PRO A 1 100 ? 8.806 4.796 -10.662 1.00 89.38 100 PRO A CA 1
ATOM 829 C C . PRO A 1 100 ? 8.255 4.563 -12.068 1.00 89.38 100 PRO A C 1
ATOM 831 O O . PRO A 1 100 ? 8.445 3.504 -12.663 1.00 89.38 100 PRO A O 1
ATOM 834 N N . TYR A 1 101 ? 7.657 5.610 -12.627 1.00 85.88 101 TYR A N 1
ATOM 835 C CA . TYR A 1 101 ? 7.526 5.759 -14.070 1.00 85.88 101 TYR A CA 1
ATOM 836 C C . TYR A 1 101 ? 8.863 6.233 -14.651 1.00 85.88 101 TYR A C 1
ATOM 838 O O . TYR A 1 101 ? 9.441 7.190 -14.132 1.00 85.88 101 TYR A O 1
ATOM 846 N N . GLU A 1 102 ? 9.348 5.584 -15.707 1.00 85.19 102 GLU A N 1
ATOM 847 C CA . GLU A 1 102 ? 10.540 6.002 -16.449 1.00 85.19 102 GLU A CA 1
ATOM 848 C C . GLU A 1 102 ? 10.121 6.734 -17.728 1.00 85.19 102 GLU A C 1
ATOM 850 O O . GLU A 1 102 ? 9.369 6.203 -18.545 1.00 85.19 102 GLU A O 1
ATOM 855 N N . ARG A 1 103 ? 10.575 7.980 -17.878 1.00 84.19 103 ARG A N 1
ATOM 856 C CA . ARG A 1 103 ? 10.310 8.817 -19.053 1.00 84.19 103 ARG A CA 1
ATOM 857 C C . ARG A 1 103 ? 11.240 8.441 -20.207 1.00 84.19 103 ARG A C 1
ATOM 859 O O . ARG A 1 103 ? 12.258 7.788 -20.011 1.00 84.19 103 ARG A O 1
ATOM 866 N N . GLU A 1 104 ? 10.931 8.930 -21.408 1.00 85.12 104 GLU A N 1
ATOM 867 C CA . GLU A 1 104 ? 11.750 8.699 -22.612 1.00 85.12 104 GLU A CA 1
ATOM 868 C C . GLU A 1 104 ? 13.207 9.171 -22.466 1.00 85.12 104 GLU A C 1
ATOM 870 O O . GLU A 1 104 ? 14.104 8.617 -23.096 1.00 85.12 104 GLU A O 1
ATOM 875 N N . ASP A 1 105 ? 13.456 10.174 -21.620 1.00 85.06 105 ASP A N 1
ATOM 876 C CA . ASP A 1 105 ? 14.794 10.687 -21.313 1.00 85.06 105 ASP A CA 1
ATOM 877 C C . ASP A 1 105 ? 15.541 9.871 -20.235 1.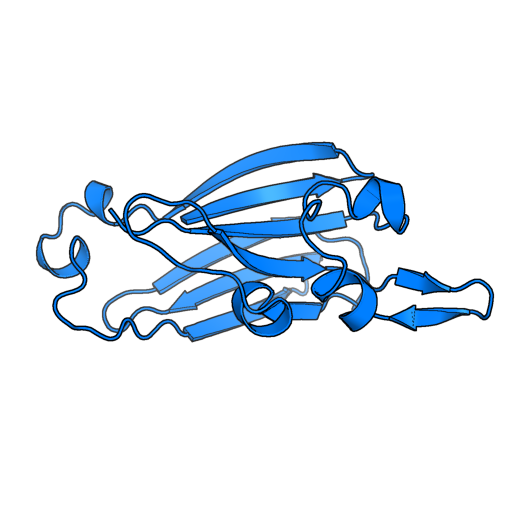00 85.06 105 ASP A C 1
ATOM 879 O O . ASP A 1 105 ? 16.642 10.247 -19.831 1.00 85.06 105 ASP A O 1
ATOM 883 N N . GLY A 1 106 ? 14.951 8.769 -19.755 1.00 84.19 106 GLY A N 1
ATOM 884 C CA . GLY A 1 106 ? 15.482 7.909 -18.693 1.00 84.19 106 GLY A CA 1
ATOM 885 C C 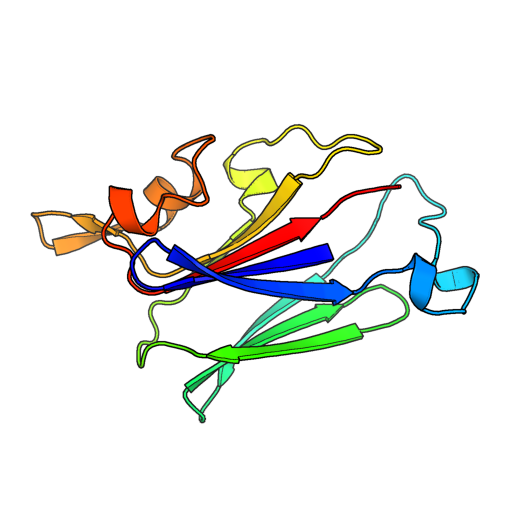. GLY A 1 106 ? 15.257 8.444 -17.275 1.00 84.19 106 GLY A C 1
ATOM 886 O O . GLY A 1 106 ? 15.683 7.824 -16.298 1.00 84.19 106 GLY A O 1
ATOM 887 N N . SER A 1 107 ? 14.600 9.599 -17.114 1.00 83.81 107 SER A N 1
ATOM 888 C CA . SER A 1 107 ? 14.294 10.140 -15.790 1.00 83.81 107 SER A CA 1
ATOM 889 C C . SER A 1 107 ? 13.152 9.373 -15.118 1.00 83.81 107 SER A C 1
ATOM 891 O O . SER A 1 107 ? 12.170 8.990 -15.752 1.00 83.81 107 SER A O 1
ATOM 893 N N . LYS A 1 108 ? 13.261 9.176 -13.800 1.00 85.75 108 LYS A N 1
ATOM 894 C CA . LYS A 1 108 ? 12.300 8.409 -12.996 1.00 85.75 108 LYS A CA 1
ATOM 895 C C . LYS A 1 108 ? 11.412 9.318 -12.152 1.00 85.75 108 LYS A C 1
ATOM 897 O O . LYS A 1 108 ? 11.886 10.289 -11.562 1.00 85.75 108 LYS A O 1
ATOM 902 N N . SER A 1 109 ? 10.118 9.011 -12.087 1.00 80.88 109 SER A N 1
ATOM 903 C CA . SER A 1 109 ? 9.121 9.819 -11.380 1.00 80.88 109 SER A CA 1
ATOM 904 C C . SER A 1 109 ? 8.104 8.967 -10.632 1.00 80.88 109 SER A C 1
ATOM 906 O O . SER A 1 109 ? 7.343 8.205 -11.219 1.00 80.88 109 SER A O 1
ATOM 908 N N . TRP A 1 110 ? 8.047 9.151 -9.313 1.00 79.38 110 TRP A N 1
ATOM 909 C CA . TRP A 1 110 ? 7.009 8.571 -8.452 1.00 79.38 110 TRP A CA 1
ATOM 910 C C . TRP A 1 110 ? 5.843 9.543 -8.229 1.00 79.38 110 TRP A C 1
ATOM 912 O O . TRP A 1 110 ? 4.706 9.121 -8.041 1.00 79.38 110 TRP A O 1
ATOM 922 N N . CYS A 1 111 ? 6.115 10.853 -8.255 1.00 66.00 111 CYS A N 1
ATOM 923 C CA . CYS A 1 111 ? 5.114 11.887 -7.984 1.00 66.00 111 CYS A CA 1
ATOM 924 C C . CYS A 1 111 ? 4.085 12.008 -9.111 1.00 66.00 111 CYS A C 1
ATOM 926 O O . CYS A 1 111 ? 2.909 12.224 -8.834 1.00 66.00 111 CYS A O 1
ATOM 928 N N . GLU A 1 112 ? 4.502 11.846 -10.370 1.00 65.75 112 GLU A N 1
ATOM 929 C CA . GLU A 1 112 ? 3.561 11.851 -11.500 1.00 65.75 112 GLU A CA 1
ATOM 930 C C . GLU A 1 112 ? 2.578 10.689 -11.414 1.00 65.75 112 GLU A C 1
ATOM 932 O O . GLU A 1 112 ? 1.409 10.864 -11.734 1.00 65.75 112 GLU A O 1
ATOM 937 N N . VAL A 1 113 ? 3.023 9.539 -10.906 1.00 65.00 113 VAL A N 1
ATOM 938 C CA . VAL A 1 113 ? 2.153 8.391 -10.656 1.00 65.00 113 VAL A CA 1
ATOM 939 C C . VAL A 1 113 ? 1.174 8.733 -9.530 1.00 65.00 113 VAL A C 1
ATOM 941 O O . VAL A 1 113 ? -0.029 8.769 -9.766 1.00 65.00 113 VAL A O 1
ATOM 944 N N . GLY A 1 114 ? 1.683 9.118 -8.352 1.00 61.03 114 GLY A N 1
ATOM 945 C CA . GLY A 1 114 ? 0.881 9.406 -7.152 1.00 61.03 114 GLY A CA 1
ATOM 946 C C . GLY A 1 114 ? -0.137 10.551 -7.273 1.00 61.03 114 GLY A C 1
ATOM 947 O O . GLY A 1 114 ? -1.084 10.602 -6.490 1.00 61.03 114 GLY A O 1
ATOM 948 N N . THR A 1 115 ? 0.020 11.443 -8.259 1.00 65.25 115 THR A N 1
ATOM 949 C CA . THR A 1 115 ? -0.865 12.601 -8.500 1.00 65.25 115 THR A CA 1
ATOM 950 C C . THR A 1 115 ? -1.704 12.490 -9.778 1.00 65.25 115 THR A C 1
ATOM 952 O O . THR A 1 115 ? -2.509 13.377 -10.061 1.00 65.25 115 THR A O 1
ATOM 955 N N . SER A 1 116 ? -1.582 11.399 -10.547 1.00 63.31 116 SER A N 1
ATOM 956 C CA . SER A 1 116 ? -2.235 11.235 -11.859 1.00 63.31 116 SER A CA 1
ATOM 957 C C . SER A 1 116 ? -3.773 11.070 -11.813 1.00 63.31 116 SER A C 1
ATOM 959 O O . SER A 1 116 ? -4.397 10.772 -12.839 1.00 63.31 116 SER A O 1
ATOM 961 N N . GLY A 1 117 ? -4.422 11.282 -10.672 1.00 60.97 117 GLY A N 1
ATOM 962 C CA . GLY A 1 117 ? -5.880 11.300 -10.569 1.00 60.97 117 GLY A CA 1
ATOM 963 C C . GLY A 1 117 ? -6.525 9.919 -10.411 1.00 60.97 117 GLY A C 1
ATOM 964 O O . GLY A 1 117 ? -5.939 9.009 -9.839 1.00 60.97 117 GLY A O 1
ATOM 965 N N . LYS A 1 118 ? -7.782 9.803 -10.865 1.00 64.00 118 LYS A N 1
ATOM 966 C CA . LYS A 1 118 ? -8.777 8.829 -10.367 1.00 64.00 118 LYS A CA 1
ATOM 967 C C . LYS A 1 118 ? -8.584 7.367 -10.805 1.00 64.00 118 LYS A C 1
ATOM 969 O O . LYS A 1 118 ? -9.106 6.487 -10.133 1.00 64.00 118 LYS A O 1
ATOM 974 N N . ASP A 1 119 ? -7.826 7.094 -11.867 1.00 80.81 119 ASP A N 1
ATOM 975 C CA . ASP A 1 119 ? -7.650 5.736 -12.418 1.00 80.81 119 ASP A CA 1
ATOM 976 C C . ASP A 1 119 ? -6.402 5.033 -11.856 1.00 80.81 119 ASP A C 1
ATOM 978 O O . ASP A 1 119 ? -5.533 4.558 -12.589 1.00 80.81 119 ASP A O 1
ATOM 982 N N . ILE A 1 120 ? -6.301 4.991 -10.529 1.00 84.31 120 ILE A N 1
ATOM 983 C CA . ILE A 1 120 ? -5.134 4.479 -9.790 1.00 84.31 120 ILE A CA 1
ATOM 984 C C . ILE A 1 120 ? -4.868 3.000 -10.095 1.00 84.31 120 ILE A C 1
ATOM 986 O O . ILE A 1 120 ? -3.724 2.566 -10.229 1.00 84.31 120 ILE A O 1
ATOM 990 N N . GLU A 1 121 ? -5.930 2.224 -10.302 1.00 85.75 121 GLU A N 1
ATOM 991 C CA . GLU A 1 121 ? -5.827 0.817 -10.690 1.00 85.75 121 GLU A CA 1
ATOM 992 C C . GLU A 1 121 ? -5.236 0.610 -12.092 1.00 85.75 121 GLU A C 1
ATOM 994 O O . GLU A 1 121 ? -4.744 -0.477 -12.368 1.00 85.75 121 GLU A O 1
ATOM 999 N N . LYS A 1 122 ? -5.219 1.635 -12.958 1.00 85.75 122 LYS A N 1
ATOM 1000 C CA . LYS A 1 122 ? -4.719 1.548 -14.344 1.00 85.75 122 LYS A CA 1
ATOM 1001 C C . LYS A 1 122 ? -3.315 2.120 -14.534 1.00 85.75 122 LYS A C 1
ATOM 1003 O O . LYS A 1 122 ? -2.853 2.274 -15.665 1.00 85.75 122 LYS A O 1
ATOM 1008 N N . TRP A 1 123 ? -2.607 2.447 -13.454 1.00 87.00 123 TRP A N 1
ATOM 1009 C CA . TRP A 1 123 ? -1.241 2.967 -13.543 1.00 87.00 123 TRP A CA 1
ATOM 1010 C C . TRP A 1 123 ? -0.272 2.010 -14.239 1.00 87.00 123 TRP A C 1
ATOM 1012 O O . TRP A 1 123 ? 0.606 2.477 -14.960 1.00 87.00 123 TRP A O 1
ATOM 1022 N N . GLY A 1 124 ? -0.456 0.695 -14.101 1.00 83.75 124 GLY A N 1
ATOM 1023 C CA . GLY A 1 124 ? 0.345 -0.281 -14.844 1.00 83.75 124 GLY A CA 1
ATOM 1024 C C . GLY A 1 124 ? 0.195 -0.144 -16.361 1.00 83.75 124 GLY A C 1
ATOM 1025 O O . GLY A 1 124 ? 1.196 -0.120 -17.069 1.00 83.75 124 GLY A O 1
ATOM 1026 N N . GLU A 1 125 ? -1.033 0.039 -16.857 1.00 85.56 125 GLU A N 1
ATOM 1027 C CA . GLU A 1 125 ? -1.300 0.245 -18.289 1.00 85.56 125 GLU A CA 1
ATOM 1028 C C . GLU A 1 125 ? -0.803 1.613 -18.771 1.00 85.56 125 GLU A C 1
ATOM 1030 O O . GLU A 1 125 ? -0.221 1.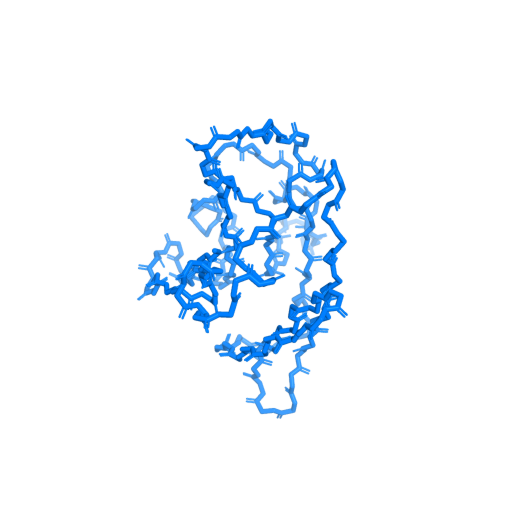726 -19.847 1.00 85.56 125 GLU A O 1
ATOM 1035 N N . LYS A 1 126 ? -1.019 2.660 -17.967 1.00 84.50 126 LYS A N 1
ATOM 1036 C CA . LYS A 1 126 ? -0.710 4.045 -18.343 1.00 84.50 126 LYS A CA 1
ATOM 1037 C C . LYS A 1 126 ? 0.785 4.362 -18.321 1.00 84.50 126 LYS A C 1
ATOM 1039 O O . LYS A 1 126 ? 1.261 5.108 -19.170 1.00 84.50 126 LYS A O 1
ATOM 1044 N N . PHE A 1 127 ? 1.498 3.847 -17.324 1.00 84.75 127 PHE A N 1
ATOM 1045 C CA . PHE A 1 127 ? 2.890 4.201 -17.039 1.00 84.75 127 PHE A CA 1
ATOM 1046 C C . PHE A 1 127 ? 3.857 3.028 -17.240 1.00 84.75 127 PHE A C 1
ATOM 1048 O O . PHE A 1 127 ? 5.040 3.160 -16.948 1.00 84.75 127 PHE A O 1
ATOM 1055 N N . GLY A 1 128 ? 3.376 1.864 -17.690 1.00 86.50 128 GLY A N 1
ATOM 1056 C CA . GLY A 1 128 ? 4.216 0.673 -17.847 1.00 86.50 128 GLY A CA 1
ATOM 1057 C C . GLY A 1 128 ? 4.751 0.123 -16.519 1.00 86.50 128 GLY A C 1
ATOM 1058 O O . GLY A 1 128 ? 5.781 -0.550 -16.495 1.00 86.50 128 GLY A O 1
ATOM 1059 N N . ILE A 1 129 ? 4.084 0.417 -15.398 1.00 88.69 129 ILE A N 1
ATOM 1060 C CA . ILE A 1 129 ? 4.522 -0.029 -14.072 1.00 88.69 129 ILE A CA 1
ATOM 1061 C C . ILE A 1 129 ? 4.220 -1.516 -13.919 1.00 88.69 129 ILE A C 1
ATOM 1063 O O . ILE A 1 129 ? 3.064 -1.938 -13.851 1.00 88.69 129 ILE A O 1
ATOM 1067 N N . LYS A 1 130 ? 5.287 -2.306 -13.813 1.00 92.75 130 LYS A N 1
ATOM 1068 C CA . LYS A 1 130 ? 5.203 -3.767 -13.796 1.00 92.75 130 LYS A CA 1
ATOM 1069 C C . LYS A 1 130 ? 4.531 -4.337 -12.548 1.00 92.75 130 LYS A C 1
ATOM 1071 O O . LYS A 1 130 ? 3.815 -5.326 -12.652 1.00 92.75 130 LYS A O 1
ATOM 1076 N N . HIS A 1 131 ? 4.771 -3.749 -11.378 1.00 95.69 131 HIS A N 1
ATOM 1077 C CA . HIS A 1 131 ? 4.195 -4.225 -10.121 1.00 95.69 131 HIS A CA 1
ATOM 1078 C C . HIS A 1 131 ? 3.951 -3.082 -9.139 1.00 95.69 131 HIS A C 1
ATOM 1080 O O . HIS A 1 131 ? 4.829 -2.238 -8.938 1.00 95.69 131 HIS A O 1
ATOM 1086 N N . TYR A 1 132 ? 2.784 -3.093 -8.498 1.00 95.44 132 TYR A N 1
ATOM 1087 C CA . TYR A 1 132 ? 2.465 -2.207 -7.386 1.00 95.44 132 TYR A CA 1
ATOM 1088 C C . TYR A 1 132 ? 1.370 -2.768 -6.476 1.00 95.44 132 TYR A C 1
ATOM 1090 O O . TYR A 1 132 ? 0.543 -3.588 -6.876 1.00 95.44 132 TYR A O 1
ATOM 1098 N N . LEU A 1 133 ? 1.364 -2.270 -5.239 1.00 97.25 133 LEU A N 1
ATOM 1099 C CA . LEU A 1 133 ? 0.335 -2.542 -4.239 1.00 97.25 133 LEU A CA 1
ATOM 1100 C C . LEU A 1 133 ? -0.506 -1.291 -4.009 1.00 97.25 133 LEU A C 1
ATOM 1102 O O . LEU A 1 133 ? 0.060 -0.221 -3.778 1.00 97.25 133 LEU A O 1
ATOM 1106 N N . LEU A 1 134 ? -1.829 -1.435 -3.994 1.00 96.12 134 LEU A N 1
ATOM 1107 C CA . LEU A 1 134 ? -2.768 -0.385 -3.596 1.00 96.12 134 LEU A CA 1
ATOM 1108 C C . LEU A 1 134 ? -3.470 -0.785 -2.308 1.00 96.12 134 LEU A C 1
ATOM 1110 O O . LEU A 1 134 ? -4.076 -1.850 -2.242 1.00 96.12 134 LEU A O 1
ATOM 1114 N N . PHE A 1 135 ? -3.396 0.070 -1.293 1.00 97.12 135 PHE A N 1
ATOM 1115 C CA . PHE A 1 135 ? -4.065 -0.141 -0.015 1.00 97.12 135 PHE A CA 1
ATOM 1116 C C . PHE A 1 135 ? -5.303 0.734 0.061 1.00 97.12 135 PHE A C 1
ATOM 1118 O O . PHE A 1 135 ? -5.210 1.961 -0.004 1.00 97.12 135 PHE A O 1
ATOM 1125 N N . GLU A 1 136 ? -6.445 0.088 0.238 1.00 95.69 136 GLU A N 1
ATOM 1126 C CA . GLU A 1 136 ? -7.757 0.718 0.266 1.00 95.69 136 GLU A CA 1
ATOM 1127 C C . GLU A 1 136 ? -8.380 0.566 1.649 1.00 95.69 136 GLU A C 1
ATOM 1129 O O . GLU A 1 136 ? -8.227 -0.452 2.335 1.00 95.69 136 GLU A O 1
ATOM 1134 N N . MET A 1 137 ? -9.038 1.623 2.103 1.00 94.38 137 MET A N 1
ATOM 1135 C CA . MET A 1 137 ? -9.626 1.699 3.425 1.00 94.38 137 MET A CA 1
ATOM 1136 C C . MET A 1 137 ? -11.022 2.308 3.351 1.00 94.38 137 MET A C 1
ATOM 1138 O O . MET A 1 137 ? -11.332 3.097 2.468 1.00 94.38 137 MET A O 1
ATOM 1142 N N . GLU A 1 138 ? -11.845 1.937 4.320 1.00 94.06 138 GLU A N 1
ATOM 1143 C CA . GLU A 1 138 ? -13.187 2.455 4.525 1.00 94.06 138 GLU A CA 1
ATOM 1144 C C . GLU A 1 138 ? -13.393 2.645 6.031 1.00 94.06 138 GLU A C 1
ATOM 1146 O O . GLU A 1 138 ? -12.847 1.884 6.843 1.00 94.06 138 GLU A O 1
ATOM 1151 N N . PHE A 1 139 ? -14.147 3.680 6.394 1.00 90.81 139 PHE A N 1
ATOM 1152 C CA . PHE A 1 139 ? -14.671 3.868 7.741 1.00 90.81 139 PHE A CA 1
ATOM 1153 C C . PHE A 1 139 ? -16.155 3.513 7.745 1.00 90.81 139 PHE A C 1
ATOM 1155 O O . PHE A 1 139 ? -16.915 4.141 7.013 1.00 90.81 139 PHE A O 1
ATOM 1162 N N . GLU A 1 140 ? -16.547 2.562 8.592 1.00 86.06 140 GLU A N 1
ATOM 1163 C CA . GLU A 1 140 ? -17.922 2.065 8.752 1.00 86.06 140 GLU A CA 1
ATOM 1164 C C . GLU A 1 140 ? -18.332 1.993 10.225 1.00 86.06 140 GLU A C 1
ATOM 1166 O O . GLU A 1 140 ? -17.441 1.979 11.105 1.00 86.06 140 GLU A O 1
#

pLDDT: mean 89.13, std 8.33, range [60.97, 98.0]

Sequence (140 aa):
MTVKEIWDGKIVRDTTVFNSKTIGIEQFEKVNDTVLNLKIISKLTHKNKLRMTFKFPRFSITKEYDAIDTDEYSLRNIAEESKMEIGYNKEFYLLAYILPYEREDGSKSWCEVGTSGKDIEKWGEKFGIKHYLLFEMEFE

Radius of gyration: 15.62 Å; chains: 1; bounding box: 36×28×45 Å

Organism: NCBI:txid49280